Protein AF-A0A1L5KMF9-F1 (afdb_monomer_lite)

Foldseek 3Di:
DDEDPDPPPCLLVVLVVVVVVCVVVVFQEEEEEAEADDPVDFQDFHPSQVCCVVPDPRYHYFGHHGPVVVVVCVVVVNVVVSVVVSVVSCCVGCVPGPYYHYYHD

Radius of gyration: 13.9 Å; chains: 1; bounding box: 28×30×36 Å

Secondary structure (DSSP, 8-state):
-B--SSTTS-HHHHHHHHHHHHHHTT--EEEE-SB---TTSTTPPPHHHHHHHHH-SS-EEPPPBPHHHHHHHHHTT-HHHHHHHHHHHHHHH-TT-SEEEEBP-

pLDDT: mean 91.42, std 5.05, range [74.62, 98.06]

Sequence (105 aa):
MLIPTGTSVGLTSVSLGVIRAMERKGVRLSVFKPIAQPRTGGDAPDQTTTIVRANSSTTTAAEPLKMSYVEGLLSSNQKDVLMEEIVANYHANTKDAEVVLVEGL

Structure (mmCIF, N/CA/C/O backbone):
data_AF-A0A1L5KMF9-F1
#
_entry.id   AF-A0A1L5KMF9-F1
#
loop_
_atom_site.group_PDB
_atom_site.id
_atom_site.type_symbol
_atom_site.label_atom_id
_atom_site.label_alt_id
_atom_site.label_comp_id
_atom_site.label_asym_id
_atom_site.label_entity_id
_atom_site.label_seq_id
_atom_site.pdbx_PDB_ins_code
_atom_site.Cartn_x
_atom_site.Cartn_y
_atom_site.Cartn_z
_atom_site.occupancy
_atom_site.B_iso_or_equiv
_atom_site.auth_seq_id
_atom_site.auth_comp_id
_atom_site.auth_asym_id
_atom_site.auth_atom_id
_atom_site.pdbx_PDB_model_num
ATOM 1 N N . MET A 1 1 ? -10.898 4.361 -2.173 1.00 91.00 1 MET A N 1
ATOM 2 C CA . MET A 1 1 ? -9.727 4.187 -3.057 1.00 91.00 1 MET A CA 1
ATOM 3 C C . MET A 1 1 ? -9.285 5.555 -3.542 1.00 91.00 1 MET A C 1
ATOM 5 O O . MET A 1 1 ? -10.154 6.355 -3.872 1.00 91.00 1 MET A O 1
ATOM 9 N N . LEU A 1 2 ? -7.980 5.828 -3.531 1.00 94.31 2 LEU A N 1
ATOM 10 C CA . LEU A 1 2 ? -7.388 7.053 -4.072 1.00 94.31 2 LEU A CA 1
ATOM 11 C C . LEU A 1 2 ? -6.598 6.698 -5.331 1.00 94.31 2 LEU A C 1
ATOM 13 O O . LEU A 1 2 ? -5.754 5.806 -5.286 1.00 94.31 2 LEU A O 1
ATOM 17 N N . ILE A 1 3 ? -6.878 7.383 -6.438 1.00 93.38 3 ILE A N 1
ATOM 18 C CA . ILE A 1 3 ? -6.197 7.184 -7.720 1.00 93.38 3 ILE A CA 1
ATOM 19 C C . ILE A 1 3 ? -5.607 8.534 -8.136 1.00 93.38 3 ILE A C 1
ATOM 21 O O . ILE A 1 3 ? -6.363 9.509 -8.213 1.00 93.38 3 ILE A O 1
ATOM 25 N N . PRO A 1 4 ? -4.289 8.632 -8.368 1.00 91.81 4 PRO A N 1
ATOM 26 C CA . PRO A 1 4 ? -3.696 9.871 -8.844 1.00 91.81 4 PRO A CA 1
ATOM 27 C C . PRO A 1 4 ? -4.143 10.164 -10.280 1.00 91.81 4 PRO A C 1
ATOM 29 O O . PRO A 1 4 ? -4.230 9.274 -11.118 1.00 91.81 4 PRO A O 1
ATOM 32 N N . THR A 1 5 ? -4.378 11.438 -10.593 1.00 92.25 5 THR A N 1
ATOM 33 C CA . THR A 1 5 ? -4.609 11.894 -11.976 1.00 92.25 5 THR A CA 1
ATOM 34 C C . THR A 1 5 ? -3.306 12.202 -12.722 1.00 92.25 5 THR A C 1
ATOM 36 O O . THR A 1 5 ? -3.337 12.622 -13.874 1.00 92.25 5 THR A O 1
ATOM 39 N N . GLY A 1 6 ? -2.157 12.042 -12.061 1.00 88.31 6 GLY A N 1
ATOM 40 C CA . GLY A 1 6 ? -0.828 12.302 -12.601 1.00 88.31 6 GLY A CA 1
ATOM 41 C C . GLY A 1 6 ? 0.254 12.201 -11.525 1.00 88.31 6 GLY A C 1
ATOM 42 O O . GLY A 1 6 ? -0.024 11.951 -10.351 1.00 88.31 6 GLY A O 1
ATOM 43 N N . THR A 1 7 ? 1.505 12.428 -11.909 1.00 85.00 7 THR A N 1
ATOM 44 C CA . THR A 1 7 ? 2.639 12.427 -10.975 1.00 85.00 7 THR A CA 1
ATOM 45 C C . THR A 1 7 ? 2.656 13.685 -10.109 1.00 85.00 7 THR A C 1
ATOM 47 O O . THR A 1 7 ? 2.276 14.761 -10.564 1.00 85.00 7 THR A O 1
ATOM 50 N N . SER A 1 8 ? 3.162 13.578 -8.879 1.00 85.50 8 SER A N 1
ATOM 51 C CA . SER A 1 8 ? 3.381 14.727 -7.980 1.00 85.50 8 SER A CA 1
ATOM 52 C C . SER A 1 8 ? 2.123 15.530 -7.612 1.00 85.50 8 SER A C 1
ATOM 54 O O . SER A 1 8 ? 2.229 16.654 -7.133 1.00 85.50 8 SER A O 1
ATOM 56 N N . VAL A 1 9 ? 0.932 14.935 -7.731 1.00 91.31 9 VAL A N 1
ATOM 57 C CA . VAL A 1 9 ? -0.358 15.556 -7.354 1.00 91.31 9 VAL A CA 1
ATOM 58 C C . VAL A 1 9 ? -0.625 15.572 -5.840 1.00 91.31 9 VAL A C 1
ATOM 60 O O . VAL A 1 9 ? -1.728 15.879 -5.400 1.00 91.31 9 VAL A O 1
ATOM 63 N N . GLY A 1 10 ? 0.369 15.215 -5.022 1.00 91.06 10 GLY A N 1
ATOM 64 C CA . GLY A 1 10 ? 0.245 15.201 -3.562 1.00 91.06 10 GLY A CA 1
ATOM 65 C C . GLY A 1 10 ? -0.491 13.987 -2.989 1.00 91.06 10 GLY A C 1
ATOM 66 O O . GLY A 1 10 ? -0.988 14.070 -1.868 1.00 91.06 10 GLY A O 1
ATOM 67 N N . LEU A 1 11 ? -0.542 12.860 -3.714 1.00 92.00 11 LEU A N 1
ATOM 68 C CA . LEU A 1 11 ? -1.249 11.643 -3.285 1.00 92.00 11 LEU A CA 1
ATOM 69 C C . LEU A 1 11 ? -0.870 11.213 -1.860 1.00 92.00 11 LEU A C 1
ATOM 71 O O . LEU A 1 11 ? -1.756 11.048 -1.033 1.00 92.00 11 LEU A O 1
ATOM 75 N N . THR A 1 12 ? 0.424 11.152 -1.532 1.00 90.94 12 THR A N 1
ATOM 76 C CA . THR A 1 12 ? 0.896 10.817 -0.176 1.00 90.94 12 THR A CA 1
ATOM 77 C C . THR A 1 12 ? 0.325 11.755 0.891 1.00 90.94 12 THR A C 1
ATOM 79 O O . THR A 1 12 ? -0.110 11.304 1.947 1.00 90.94 12 THR A O 1
ATOM 82 N N . SER A 1 13 ? 0.289 13.065 0.632 1.00 93.00 13 SER A N 1
ATOM 83 C CA . SER A 1 13 ? -0.261 14.041 1.579 1.00 93.00 13 SER A CA 1
ATOM 84 C C . SER A 1 13 ? -1.763 13.845 1.782 1.00 93.00 13 SER A C 1
ATOM 86 O O . SER A 1 13 ? -2.239 13.901 2.915 1.00 93.00 13 SER A O 1
ATOM 88 N N . VAL A 1 14 ? -2.502 13.566 0.703 1.00 94.44 14 VAL A N 1
ATOM 89 C CA . VAL A 1 14 ? -3.936 13.256 0.767 1.00 94.44 14 VAL A CA 1
ATOM 90 C C . VAL A 1 14 ? -4.172 11.954 1.536 1.00 94.44 14 VAL A C 1
ATOM 92 O O . VAL A 1 14 ? -4.987 11.946 2.458 1.00 94.44 14 VAL A O 1
ATOM 95 N N . SER A 1 15 ? -3.426 10.887 1.230 1.00 93.12 15 SER A N 1
ATOM 96 C CA . SER A 1 15 ? -3.497 9.602 1.933 1.00 93.12 15 SER A CA 1
ATOM 97 C C . SER A 1 15 ? -3.275 9.775 3.435 1.00 93.12 15 SER A C 1
ATOM 99 O O . SER A 1 15 ? -4.109 9.349 4.231 1.00 93.12 15 SER A O 1
ATOM 101 N N . LEU A 1 16 ? -2.215 10.483 3.841 1.00 92.81 16 LEU A N 1
ATOM 102 C CA . LEU A 1 16 ? -1.924 10.759 5.253 1.00 92.81 16 LEU A CA 1
ATOM 103 C C . LEU A 1 16 ? -3.014 11.602 5.930 1.00 92.81 16 LEU A C 1
ATOM 105 O O . LEU A 1 16 ? -3.364 11.338 7.080 1.00 92.81 16 LEU A O 1
ATOM 109 N N . GLY A 1 17 ? -3.588 12.581 5.226 1.00 94.00 17 GLY A N 1
ATOM 110 C CA . GLY A 1 17 ? -4.715 13.368 5.730 1.00 94.00 17 GLY A CA 1
ATOM 111 C C . GLY A 1 17 ? -5.958 12.512 5.997 1.00 94.00 17 GLY A C 1
ATOM 112 O O . GLY A 1 17 ? -6.582 12.644 7.053 1.00 94.00 17 GLY A O 1
ATOM 113 N N . VAL A 1 18 ? -6.282 11.595 5.080 1.00 94.19 18 VAL A N 1
ATOM 114 C CA . VAL A 1 18 ? -7.394 10.643 5.234 1.00 94.19 18 VAL A CA 1
ATOM 115 C C . VAL A 1 18 ? -7.141 9.696 6.404 1.00 94.19 18 VAL A C 1
ATOM 117 O O . VAL A 1 18 ? -8.015 9.552 7.258 1.00 94.19 18 VAL A O 1
ATOM 120 N N . ILE A 1 19 ? -5.945 9.107 6.488 1.00 93.19 19 ILE A N 1
ATOM 121 C CA . ILE A 1 19 ? -5.545 8.224 7.595 1.00 93.19 19 ILE A CA 1
ATOM 122 C C . ILE A 1 19 ? -5.725 8.955 8.924 1.00 93.19 19 ILE A C 1
ATOM 124 O O . ILE A 1 19 ? -6.438 8.480 9.807 1.00 93.19 19 ILE A O 1
ATOM 128 N N . ARG A 1 20 ? -5.186 10.174 9.034 1.00 92.25 20 ARG A N 1
ATOM 129 C CA . ARG A 1 20 ? -5.273 10.970 10.260 1.00 92.25 20 ARG A CA 1
ATOM 130 C C . ARG A 1 20 ? -6.710 11.318 10.646 1.00 92.25 20 ARG A C 1
ATOM 132 O O . ARG A 1 20 ? -7.037 11.355 11.833 1.00 92.25 20 ARG A O 1
ATOM 139 N N . ALA A 1 21 ? -7.569 11.597 9.668 1.00 93.69 21 ALA A N 1
ATOM 140 C CA . ALA A 1 21 ? -8.982 11.868 9.912 1.00 93.69 21 ALA A CA 1
ATOM 141 C C . ALA A 1 21 ? -9.729 10.627 10.431 1.00 93.69 21 ALA A C 1
ATOM 143 O O . ALA A 1 21 ? -10.579 10.763 11.312 1.00 93.69 21 ALA A O 1
ATOM 144 N N . MET A 1 22 ? -9.400 9.437 9.922 1.00 93.19 22 MET A N 1
ATOM 145 C CA . MET A 1 22 ? -9.995 8.168 10.359 1.00 93.19 22 MET A CA 1
ATOM 146 C C . MET A 1 22 ? -9.510 7.756 11.751 1.00 93.19 22 MET A C 1
ATOM 148 O O . MET A 1 22 ? -10.333 7.419 12.602 1.00 93.19 22 MET A O 1
ATOM 152 N N . GLU A 1 23 ? -8.211 7.901 12.032 1.00 90.38 23 GLU A N 1
ATOM 153 C CA . GLU A 1 23 ? -7.641 7.678 13.368 1.00 90.38 23 GLU A CA 1
ATOM 154 C C . GLU A 1 23 ? -8.335 8.528 14.436 1.00 90.38 23 GLU A C 1
ATOM 156 O O . GLU A 1 23 ? -8.718 8.021 15.488 1.00 90.38 23 GLU A O 1
ATOM 161 N N . ARG A 1 24 ? -8.557 9.821 14.157 1.00 92.69 24 ARG A N 1
ATOM 162 C CA . ARG A 1 24 ? -9.250 10.734 15.085 1.00 92.69 24 ARG A CA 1
ATOM 163 C C . ARG A 1 24 ? -10.694 10.329 15.371 1.00 92.69 24 ARG A C 1
ATOM 165 O O . ARG A 1 24 ? -11.235 10.736 16.393 1.00 92.69 24 ARG A O 1
ATOM 172 N N . LYS A 1 25 ? -11.317 9.558 14.478 1.00 93.19 25 LYS A N 1
ATOM 173 C CA . LYS A 1 25 ? -12.663 9.003 14.659 1.00 93.19 25 LYS A CA 1
ATOM 174 C C . LYS A 1 25 ? -12.655 7.614 15.306 1.00 93.19 25 LYS A C 1
A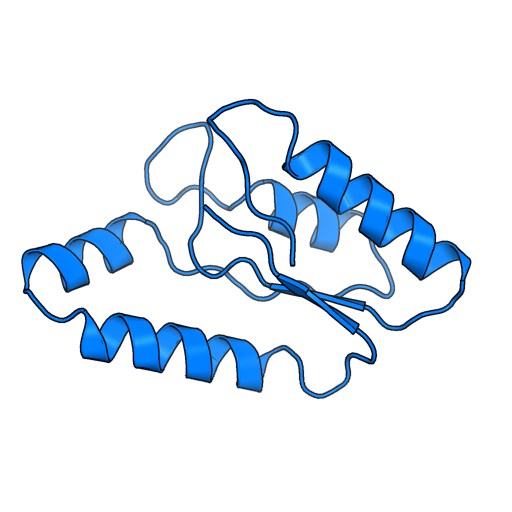TOM 176 O O . LYS A 1 25 ? -13.725 7.046 15.486 1.00 93.19 25 LYS A O 1
ATOM 181 N N . GLY A 1 26 ? -11.484 7.071 15.646 1.00 91.69 26 GLY A N 1
ATOM 182 C CA . GLY A 1 26 ? -11.348 5.734 16.227 1.00 91.69 26 GLY A CA 1
ATOM 183 C C . GLY A 1 26 ? -11.611 4.593 15.240 1.00 91.69 26 GLY A C 1
ATOM 184 O O . GLY A 1 26 ? -11.834 3.467 15.672 1.00 91.69 26 GLY A O 1
ATOM 185 N N . VAL A 1 27 ? -11.593 4.864 13.930 1.00 93.31 27 VAL A N 1
ATOM 186 C CA . VAL A 1 27 ? -11.829 3.848 12.894 1.00 93.31 27 VAL A CA 1
ATOM 187 C C . VAL A 1 27 ? -10.555 3.032 12.682 1.00 93.31 27 VAL A C 1
ATOM 189 O O . VAL A 1 27 ? -9.487 3.601 12.441 1.00 93.31 27 VAL A O 1
ATOM 192 N N . ARG A 1 28 ? -10.663 1.697 12.724 1.00 90.38 28 ARG A N 1
ATOM 193 C CA . ARG A 1 28 ? -9.549 0.794 12.389 1.00 90.38 28 ARG A CA 1
ATOM 194 C C . ARG A 1 28 ? -9.329 0.775 10.880 1.00 90.38 28 ARG A C 1
ATOM 196 O O . ARG A 1 28 ? -10.075 0.129 10.143 1.00 90.38 28 ARG A O 1
ATOM 203 N N . LEU A 1 29 ? -8.308 1.493 10.427 1.00 92.69 29 LEU A N 1
ATOM 204 C CA . LEU A 1 29 ? -7.955 1.611 9.019 1.00 92.69 29 LEU A CA 1
ATOM 205 C C . LEU A 1 29 ? -6.704 0.786 8.698 1.00 92.69 29 LEU A C 1
ATOM 207 O O . LEU A 1 29 ? -5.775 0.719 9.496 1.00 92.69 29 LEU A O 1
ATOM 211 N N . SER A 1 30 ? -6.662 0.189 7.510 1.00 94.00 30 SER A N 1
ATOM 212 C CA . SER A 1 30 ? -5.442 -0.381 6.933 1.00 94.00 30 SER A CA 1
ATOM 213 C C . SER A 1 30 ? -5.131 0.292 5.602 1.00 94.00 30 SER A C 1
ATOM 215 O O . SER A 1 30 ? -6.034 0.606 4.826 1.00 94.00 30 SER A O 1
ATOM 217 N N . VAL A 1 31 ? -3.856 0.553 5.339 1.00 94.06 31 VAL A N 1
ATOM 218 C CA . VAL A 1 31 ? -3.376 1.120 4.079 1.00 94.06 31 VAL A CA 1
ATOM 219 C C . VAL A 1 31 ? -2.860 -0.006 3.203 1.00 94.06 31 VAL A C 1
ATOM 221 O O . VAL A 1 31 ? -2.015 -0.804 3.612 1.00 94.06 31 VAL A O 1
ATOM 224 N N . PHE A 1 32 ? -3.336 -0.032 1.967 1.00 95.56 32 PHE A N 1
ATOM 225 C CA . PHE A 1 32 ? -2.884 -0.980 0.969 1.00 95.56 32 PHE A CA 1
ATOM 226 C C . PHE A 1 32 ? -2.370 -0.235 -0.258 1.00 95.56 32 PHE A C 1
ATOM 228 O O . PHE A 1 32 ? -3.142 0.350 -1.019 1.00 95.56 32 PHE A O 1
ATOM 235 N N . LYS A 1 33 ? -1.053 -0.278 -0.449 1.00 94.31 33 LYS A N 1
ATOM 236 C CA . LYS A 1 33 ? -0.403 0.123 -1.693 1.00 94.31 33 LYS A CA 1
ATOM 237 C C . LYS A 1 33 ? 0.151 -1.153 -2.335 1.00 94.31 33 LYS A C 1
ATOM 239 O O . LYS A 1 33 ? 0.972 -1.812 -1.703 1.00 94.31 33 LYS A O 1
ATOM 244 N N . PRO A 1 34 ? -0.313 -1.554 -3.528 1.00 94.25 34 PRO A N 1
ATOM 245 C CA . PRO A 1 34 ? 0.049 -2.851 -4.097 1.00 94.25 34 PRO A CA 1
ATOM 246 C C . PRO A 1 34 ? 1.496 -2.895 -4.600 1.00 94.25 34 PRO A C 1
ATOM 248 O O . PRO A 1 34 ? 2.149 -3.928 -4.493 1.00 94.25 34 PRO A O 1
ATOM 251 N N . ILE A 1 35 ? 1.997 -1.777 -5.134 1.00 93.56 35 ILE A N 1
ATOM 252 C CA . ILE A 1 35 ? 3.304 -1.668 -5.791 1.00 93.56 35 ILE A CA 1
ATOM 253 C C . ILE A 1 35 ? 4.059 -0.483 -5.185 1.00 93.56 35 ILE A C 1
ATOM 255 O O . ILE A 1 35 ? 3.487 0.594 -4.996 1.00 93.56 35 ILE A O 1
ATOM 259 N N . ALA A 1 36 ? 5.334 -0.688 -4.864 1.00 92.00 36 ALA A N 1
ATOM 260 C CA . ALA A 1 36 ? 6.188 0.319 -4.255 1.00 92.00 36 ALA A CA 1
ATOM 261 C C . ALA A 1 36 ? 6.538 1.402 -5.278 1.00 92.00 36 ALA A C 1
ATOM 263 O O . ALA A 1 36 ? 6.897 1.090 -6.413 1.00 92.00 36 ALA A O 1
ATOM 264 N N . GLN A 1 37 ? 6.490 2.672 -4.866 1.00 85.06 37 GLN A N 1
ATOM 265 C CA . GLN A 1 37 ? 6.849 3.798 -5.731 1.00 85.06 37 GLN A CA 1
ATOM 266 C C . GLN A 1 37 ? 7.953 4.657 -5.095 1.00 85.06 37 GLN A C 1
ATOM 268 O O . GLN A 1 37 ? 7.707 5.786 -4.652 1.00 85.06 37 GLN A O 1
ATOM 273 N N . PRO A 1 38 ? 9.190 4.140 -5.013 1.00 83.44 38 PRO A N 1
ATOM 274 C CA . PRO A 1 38 ? 10.282 4.872 -4.394 1.00 83.44 38 PRO A CA 1
ATOM 275 C C . PRO A 1 38 ? 10.638 6.132 -5.183 1.00 83.44 38 PRO A C 1
ATOM 277 O O . PRO A 1 38 ? 10.853 6.096 -6.393 1.00 83.44 38 PRO A O 1
ATOM 280 N N . ARG A 1 39 ? 10.796 7.261 -4.481 1.00 77.62 39 ARG A N 1
ATOM 281 C CA . ARG A 1 39 ? 11.215 8.533 -5.101 1.00 77.62 39 ARG A CA 1
ATOM 282 C C . ARG A 1 39 ? 12.627 8.501 -5.680 1.00 77.62 39 ARG A C 1
ATOM 284 O O . ARG A 1 39 ? 12.919 9.249 -6.604 1.00 77.62 39 ARG A O 1
ATOM 291 N N . THR A 1 40 ? 13.500 7.677 -5.112 1.00 77.44 40 THR A N 1
ATOM 292 C CA . THR A 1 40 ? 14.906 7.546 -5.517 1.00 77.44 40 THR A CA 1
ATOM 293 C C . THR A 1 40 ? 15.134 6.432 -6.541 1.00 77.44 40 THR A C 1
ATOM 295 O O . THR A 1 40 ? 16.280 6.174 -6.894 1.00 77.44 40 THR A O 1
ATOM 298 N N . GLY A 1 41 ? 14.067 5.782 -7.025 1.00 75.00 41 GLY A N 1
ATOM 299 C CA . GLY A 1 41 ? 14.155 4.621 -7.911 1.00 75.00 41 GLY A CA 1
ATOM 300 C C . GLY A 1 41 ? 14.673 3.354 -7.217 1.00 75.00 41 GLY A C 1
ATOM 301 O O . GLY A 1 41 ? 14.996 3.358 -6.025 1.00 75.00 41 GLY A O 1
ATOM 302 N N . GLY A 1 42 ? 14.734 2.257 -7.977 1.00 80.38 42 GLY A N 1
ATOM 303 C CA . GLY A 1 42 ? 15.161 0.940 -7.494 1.00 80.38 42 GLY A CA 1
ATOM 304 C C . GLY A 1 42 ? 14.168 0.291 -6.524 1.00 80.38 42 GLY A C 1
ATOM 305 O O . GLY A 1 42 ? 12.970 0.541 -6.591 1.00 80.38 42 GLY A O 1
ATOM 306 N N . ASP A 1 43 ? 14.685 -0.523 -5.602 1.00 85.31 43 ASP A N 1
ATOM 307 C CA . ASP A 1 43 ? 13.900 -1.252 -4.589 1.00 85.31 43 ASP A CA 1
ATOM 308 C C . ASP A 1 43 ? 13.866 -0.539 -3.229 1.00 85.31 43 ASP A C 1
ATOM 310 O O . ASP A 1 43 ? 13.768 -1.172 -2.174 1.00 85.31 43 ASP A O 1
ATOM 314 N N . ALA A 1 44 ? 13.998 0.789 -3.231 1.00 85.44 44 ALA A N 1
ATOM 315 C CA . ALA A 1 44 ? 13.858 1.559 -2.006 1.00 85.44 44 ALA A CA 1
ATOM 316 C C . ALA A 1 44 ? 12.436 1.400 -1.416 1.00 85.44 44 ALA A C 1
ATOM 318 O O . ALA A 1 44 ? 11.473 1.221 -2.169 1.00 85.44 44 ALA A O 1
ATOM 319 N N . PRO A 1 45 ? 12.284 1.480 -0.080 1.00 85.94 45 PRO A N 1
ATOM 320 C CA . PRO A 1 45 ? 10.979 1.388 0.563 1.00 85.94 45 PRO A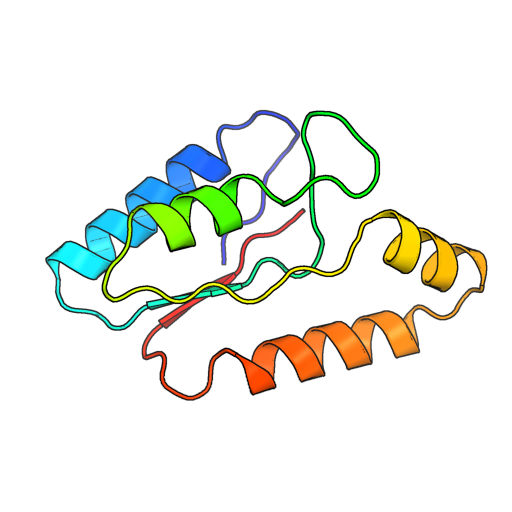 CA 1
ATOM 321 C C . PRO A 1 45 ? 10.005 2.456 0.065 1.00 85.94 45 PRO A C 1
ATOM 323 O O . PRO A 1 45 ? 10.388 3.595 -0.223 1.00 85.94 45 PRO A O 1
ATOM 326 N N . ASP A 1 46 ? 8.723 2.102 0.025 1.00 90.00 46 ASP A N 1
ATOM 327 C CA . ASP A 1 46 ? 7.675 3.057 -0.306 1.00 90.00 46 ASP A CA 1
ATOM 328 C C . ASP A 1 46 ? 7.525 4.119 0.795 1.00 90.00 46 ASP A C 1
ATOM 330 O O . ASP A 1 46 ? 7.500 3.815 1.992 1.00 90.00 46 ASP A O 1
ATOM 334 N N . GLN A 1 47 ? 7.427 5.390 0.398 1.00 88.06 47 GLN A N 1
ATOM 335 C CA . GLN A 1 47 ? 7.365 6.492 1.359 1.00 88.06 47 GLN A CA 1
ATOM 336 C C . GLN A 1 47 ? 6.071 6.494 2.166 1.00 88.06 47 GLN A C 1
ATOM 338 O O . GLN A 1 47 ? 6.119 6.733 3.374 1.00 88.06 47 GLN A O 1
ATOM 343 N N . THR A 1 48 ? 4.925 6.245 1.527 1.00 89.38 48 THR A N 1
ATOM 344 C CA . THR A 1 48 ? 3.632 6.284 2.212 1.00 89.38 48 THR A CA 1
ATOM 345 C C . THR A 1 48 ? 3.598 5.202 3.287 1.00 89.38 48 THR A C 1
ATOM 347 O O . THR A 1 48 ? 3.339 5.512 4.451 1.00 89.38 48 THR A O 1
ATOM 350 N N . THR A 1 49 ? 3.925 3.951 2.944 1.00 90.94 49 THR A N 1
ATOM 351 C CA . THR A 1 49 ? 3.894 2.842 3.917 1.00 90.94 49 THR A CA 1
ATOM 352 C C . THR A 1 49 ? 4.927 3.022 5.030 1.00 90.94 49 THR A C 1
ATOM 354 O O . THR A 1 49 ? 4.616 2.764 6.195 1.00 90.94 49 THR A O 1
ATOM 357 N N . THR A 1 50 ? 6.114 3.553 4.712 1.00 91.31 50 THR A N 1
ATOM 358 C CA . THR A 1 50 ? 7.148 3.880 5.707 1.00 91.31 50 THR A CA 1
ATOM 359 C C . THR A 1 50 ? 6.656 4.926 6.709 1.00 91.31 50 THR A C 1
ATOM 361 O O . THR A 1 50 ? 6.793 4.734 7.917 1.00 91.31 50 THR A O 1
ATOM 364 N N . ILE A 1 51 ? 6.041 6.017 6.236 1.00 90.88 51 ILE A N 1
ATOM 365 C CA . ILE A 1 51 ? 5.518 7.077 7.113 1.00 90.88 51 ILE A CA 1
ATOM 366 C C . ILE A 1 51 ? 4.395 6.537 7.999 1.00 90.88 51 ILE A C 1
ATOM 368 O O . ILE A 1 51 ? 4.393 6.813 9.200 1.00 90.88 51 ILE A O 1
ATOM 372 N N . VAL A 1 52 ? 3.464 5.765 7.430 1.00 91.62 52 VAL A N 1
ATOM 373 C CA . VAL A 1 52 ? 2.328 5.197 8.169 1.00 91.62 52 VAL A CA 1
ATOM 374 C C . VAL A 1 52 ? 2.812 4.295 9.297 1.00 91.62 52 VAL A C 1
ATOM 376 O O . VAL A 1 52 ? 2.399 4.484 10.438 1.00 91.62 52 VAL A O 1
ATOM 379 N N . ARG A 1 53 ? 3.749 3.384 9.017 1.00 90.12 53 ARG A N 1
ATOM 380 C CA . ARG A 1 53 ? 4.309 2.481 10.034 1.00 90.12 53 ARG A CA 1
ATOM 381 C C . ARG A 1 53 ? 5.103 3.208 11.116 1.00 90.12 53 ARG A C 1
ATOM 383 O O . ARG A 1 53 ? 5.116 2.759 12.254 1.00 90.12 53 ARG A O 1
ATOM 390 N N . ALA A 1 54 ? 5.762 4.314 10.774 1.00 89.12 54 ALA A N 1
ATOM 391 C CA . ALA A 1 54 ? 6.541 5.087 11.736 1.00 89.12 54 ALA A CA 1
ATOM 392 C C . ALA A 1 54 ? 5.681 5.987 12.641 1.00 89.12 54 ALA A C 1
ATOM 394 O O . ALA A 1 54 ? 6.117 6.331 13.736 1.00 89.12 54 ALA A O 1
ATOM 395 N N . ASN A 1 55 ? 4.492 6.403 12.189 1.00 84.50 55 ASN A N 1
ATOM 396 C CA . ASN A 1 55 ? 3.724 7.470 12.845 1.00 84.50 55 ASN A CA 1
ATOM 397 C C . ASN A 1 55 ? 2.316 7.063 13.299 1.00 84.50 55 ASN A C 1
ATOM 399 O O . ASN A 1 55 ? 1.647 7.869 13.949 1.00 84.50 55 ASN A O 1
ATOM 403 N N . SER A 1 56 ? 1.856 5.853 12.978 1.00 81.50 56 SER A N 1
ATOM 404 C CA . SER A 1 56 ? 0.545 5.362 13.398 1.00 81.50 56 SER A CA 1
ATOM 405 C C . SER A 1 56 ? 0.656 4.238 14.421 1.00 81.50 56 SER A C 1
ATOM 407 O O . SER A 1 56 ? 1.421 3.294 14.249 1.00 81.50 56 SER A O 1
ATOM 409 N N . SER A 1 57 ? -0.148 4.327 15.480 1.00 74.62 57 SER A N 1
ATOM 410 C CA . SER A 1 57 ? -0.291 3.273 16.488 1.00 74.62 57 SER A CA 1
ATOM 411 C C . SER A 1 57 ? -1.441 2.307 16.196 1.00 74.62 57 SER A C 1
ATOM 413 O O . SER A 1 57 ? -1.493 1.233 16.789 1.00 74.62 57 SER A O 1
ATOM 415 N N . THR A 1 58 ? -2.371 2.679 15.313 1.00 80.88 58 THR A N 1
ATOM 416 C CA . THR A 1 58 ? -3.608 1.922 15.052 1.00 80.88 58 THR A CA 1
ATOM 417 C C . THR A 1 58 ? -3.792 1.541 13.588 1.00 80.88 58 THR A C 1
ATOM 419 O O . THR A 1 58 ? -4.582 0.645 13.296 1.00 80.88 58 THR A O 1
ATOM 422 N N . THR A 1 59 ? -3.082 2.199 12.671 1.00 86.62 59 THR A N 1
ATOM 423 C CA . THR A 1 59 ? -3.149 1.931 11.235 1.00 86.62 59 THR A CA 1
ATOM 424 C C . THR A 1 59 ? -2.052 0.960 10.832 1.00 86.62 59 THR A C 1
ATOM 426 O O . THR A 1 59 ? -0.874 1.186 11.106 1.00 86.62 59 THR A O 1
ATOM 429 N N . THR A 1 60 ? -2.423 -0.100 10.120 1.00 89.06 60 THR A N 1
ATOM 430 C CA . THR A 1 60 ? -1.465 -1.037 9.521 1.00 89.06 60 THR A CA 1
ATOM 431 C C . THR A 1 60 ? -1.211 -0.686 8.059 1.00 89.06 60 THR A C 1
ATOM 433 O O . THR A 1 60 ? -2.059 -0.089 7.397 1.00 89.06 60 THR A O 1
ATOM 436 N N . ALA A 1 61 ? -0.042 -1.054 7.536 1.00 91.19 61 ALA A N 1
ATOM 437 C CA . ALA A 1 61 ? 0.268 -0.919 6.116 1.00 91.19 61 ALA A CA 1
ATOM 438 C C . ALA A 1 61 ? 0.970 -2.179 5.605 1.00 91.19 61 ALA A C 1
ATOM 440 O O . ALA A 1 61 ? 2.045 -2.533 6.108 1.00 91.19 61 ALA A O 1
ATOM 441 N N . ALA A 1 62 ? 0.370 -2.829 4.607 1.00 90.31 62 ALA A N 1
ATOM 442 C CA . ALA A 1 62 ? 0.947 -3.997 3.942 1.00 90.31 62 ALA A CA 1
ATOM 443 C C . ALA A 1 62 ? 2.286 -3.645 3.276 1.00 90.31 62 ALA A C 1
ATOM 445 O O . ALA A 1 62 ? 2.503 -2.496 2.885 1.00 90.31 62 ALA A O 1
ATOM 446 N N . GLU A 1 63 ? 3.191 -4.620 3.160 1.00 91.44 63 GLU A N 1
ATOM 447 C CA . GLU A 1 63 ? 4.397 -4.426 2.351 1.00 91.44 63 GLU A CA 1
ATOM 448 C C . GLU A 1 63 ? 4.006 -4.417 0.866 1.00 91.44 63 GLU A C 1
ATOM 450 O O . GLU A 1 63 ? 3.367 -5.372 0.407 1.00 91.44 63 GLU A O 1
ATOM 455 N N . PRO A 1 64 ? 4.341 -3.353 0.119 1.00 94.50 64 PRO A N 1
ATOM 456 C CA . PRO A 1 64 ? 4.101 -3.305 -1.312 1.00 94.50 64 PRO A CA 1
ATOM 457 C C . PRO A 1 64 ? 5.076 -4.218 -2.065 1.00 94.50 64 PRO A C 1
ATOM 459 O O . PRO A 1 64 ? 6.214 -4.428 -1.642 1.00 94.50 64 PRO A O 1
ATOM 462 N N . LEU A 1 65 ? 4.659 -4.710 -3.232 1.00 95.12 65 LEU A N 1
ATOM 463 C CA . LEU A 1 65 ? 5.560 -5.416 -4.141 1.00 95.12 65 LEU A CA 1
ATOM 464 C C . LEU A 1 65 ? 6.641 -4.458 -4.651 1.00 95.12 65 LEU A C 1
ATOM 466 O O . LEU A 1 65 ? 6.358 -3.314 -5.016 1.00 95.12 65 LEU A O 1
ATOM 470 N N . LYS A 1 66 ? 7.886 -4.930 -4.697 1.00 94.50 66 LYS A N 1
ATOM 471 C CA . LYS A 1 66 ? 9.014 -4.158 -5.229 1.00 94.50 66 LYS A CA 1
ATOM 472 C C . LYS A 1 66 ? 8.835 -3.899 -6.723 1.00 94.50 66 LYS A C 1
ATOM 474 O O . LYS A 1 66 ? 8.410 -4.791 -7.454 1.00 94.50 66 LYS A O 1
ATOM 479 N N . MET A 1 67 ? 9.224 -2.710 -7.181 1.00 92.38 67 MET A N 1
ATOM 480 C CA . MET A 1 67 ? 9.075 -2.322 -8.587 1.00 92.38 67 MET A CA 1
ATOM 481 C C . MET A 1 67 ? 9.831 -3.272 -9.528 1.00 92.38 67 MET A C 1
ATOM 483 O O . MET A 1 67 ? 9.257 -3.729 -10.511 1.00 92.38 67 MET A O 1
ATOM 487 N N . SER A 1 68 ? 11.066 -3.654 -9.182 1.00 93.94 68 SER A N 1
ATOM 488 C CA . SER A 1 68 ? 11.870 -4.587 -9.989 1.00 93.94 68 SER A CA 1
ATOM 489 C C . SER A 1 68 ? 11.199 -5.951 -10.183 1.00 93.94 68 SER A C 1
ATOM 491 O O . SER A 1 68 ? 11.245 -6.533 -11.266 1.00 93.94 68 SER A O 1
ATOM 493 N N . TYR A 1 69 ? 10.535 -6.454 -9.141 1.00 95.38 69 TYR A N 1
ATOM 494 C CA . TYR A 1 69 ? 9.814 -7.719 -9.182 1.00 95.38 69 TYR A CA 1
ATOM 495 C C . TYR A 1 69 ? 8.590 -7.636 -10.103 1.00 95.38 69 TYR A C 1
ATOM 497 O O . TYR A 1 69 ? 8.391 -8.495 -10.963 1.00 95.38 69 TYR A O 1
ATOM 505 N N . VAL A 1 70 ? 7.816 -6.554 -9.979 1.00 94.88 70 VAL A N 1
ATOM 506 C CA . VAL A 1 70 ? 6.658 -6.279 -10.839 1.00 94.88 70 VAL A CA 1
ATOM 507 C C . VAL A 1 70 ? 7.076 -6.155 -12.306 1.00 94.88 70 VAL A C 1
ATOM 509 O O . VAL A 1 70 ? 6.453 -6.761 -13.178 1.00 94.88 70 VAL A O 1
ATOM 512 N N . GLU A 1 71 ? 8.154 -5.423 -12.590 1.00 94.25 71 GLU A N 1
ATOM 513 C CA . GLU A 1 71 ? 8.723 -5.300 -13.938 1.00 94.25 71 GLU A CA 1
ATOM 514 C C . GLU A 1 71 ? 9.168 -6.661 -14.502 1.00 94.25 71 GLU A C 1
ATOM 516 O O . GLU A 1 71 ? 8.930 -6.955 -15.678 1.00 94.25 71 GLU A O 1
ATOM 521 N N . GLY A 1 72 ? 9.747 -7.530 -13.668 1.00 97.12 72 GLY A N 1
ATOM 522 C CA . GLY A 1 72 ? 10.115 -8.899 -14.038 1.00 97.12 72 GLY A CA 1
ATOM 523 C C . GLY A 1 72 ? 8.916 -9.758 -14.45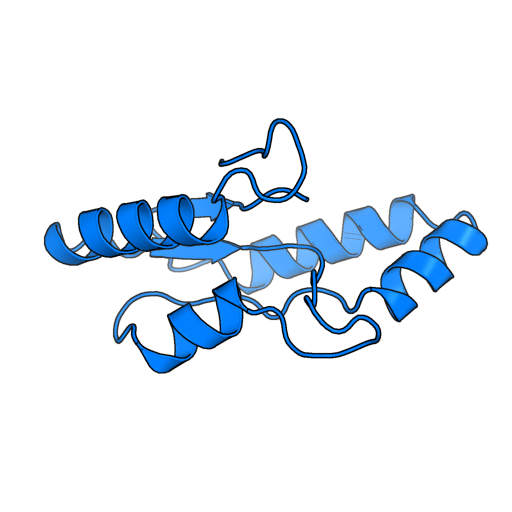8 1.00 97.12 72 GLY A C 1
ATOM 524 O O . GLY A 1 72 ? 8.957 -10.411 -15.505 1.00 97.12 72 GLY A O 1
ATOM 525 N N . LEU A 1 73 ? 7.820 -9.718 -13.694 1.00 97.69 73 LEU A N 1
ATOM 526 C CA . LEU A 1 73 ? 6.590 -10.444 -14.038 1.00 97.69 73 LEU A CA 1
ATOM 527 C C . LEU A 1 73 ? 5.958 -9.911 -15.329 1.00 97.69 73 LEU A C 1
ATOM 529 O O . LEU A 1 73 ? 5.588 -10.689 -16.210 1.00 97.69 73 LEU A O 1
ATOM 533 N N . LEU A 1 74 ? 5.876 -8.586 -15.477 1.00 96.44 74 LEU A N 1
ATOM 534 C CA . LEU A 1 74 ? 5.286 -7.957 -16.661 1.00 96.44 74 LEU A CA 1
ATOM 535 C C . LEU A 1 74 ? 6.104 -8.223 -17.929 1.00 96.44 74 LEU A C 1
ATOM 537 O O . LEU A 1 74 ? 5.526 -8.572 -18.958 1.00 96.44 74 LEU A O 1
ATOM 541 N N . SER A 1 75 ? 7.434 -8.113 -17.860 1.00 97.44 75 SER A N 1
ATOM 542 C CA . SER A 1 75 ? 8.323 -8.421 -18.993 1.00 97.44 75 SER A CA 1
ATOM 543 C C . SER A 1 75 ? 8.275 -9.895 -19.402 1.00 97.44 75 SER A C 1
ATOM 545 O O . SER A 1 75 ? 8.479 -10.215 -20.572 1.00 97.44 75 SER A O 1
ATOM 547 N N . SER A 1 76 ? 7.920 -10.77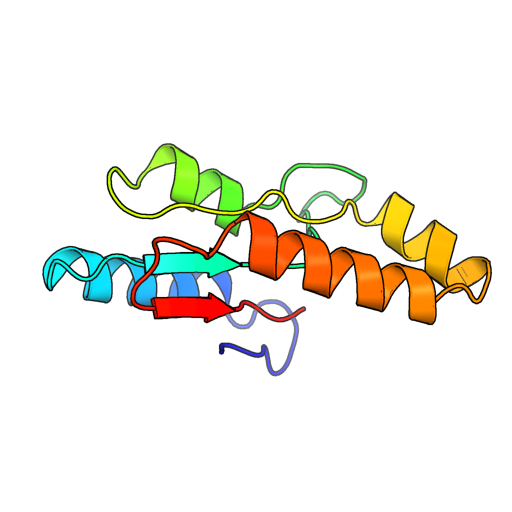9 -18.468 1.00 97.94 76 SER A N 1
ATOM 548 C CA . SER A 1 76 ? 7.704 -12.208 -18.713 1.00 97.94 76 SER A CA 1
ATOM 549 C C . SER A 1 76 ? 6.258 -12.557 -19.101 1.00 97.94 76 SER A C 1
ATOM 551 O O . SER A 1 76 ? 5.921 -13.737 -19.174 1.00 97.94 76 SER A O 1
ATOM 553 N N . ASN A 1 77 ? 5.396 -11.559 -19.341 1.00 97.38 77 ASN A N 1
ATOM 554 C CA . ASN A 1 77 ? 3.972 -11.713 -19.667 1.00 97.38 77 ASN A CA 1
ATOM 555 C C . ASN A 1 77 ? 3.142 -12.458 -18.592 1.00 97.38 77 ASN A C 1
ATOM 557 O O . ASN A 1 77 ? 2.113 -13.049 -18.906 1.00 97.38 77 ASN A O 1
ATOM 561 N N . GLN A 1 78 ? 3.563 -12.399 -17.323 1.00 98.06 78 GLN A N 1
ATOM 562 C CA . GLN A 1 78 ? 2.922 -13.041 -16.161 1.00 98.06 78 GLN A CA 1
ATOM 563 C C . GLN A 1 78 ? 2.023 -12.057 -15.394 1.00 98.06 78 GLN A C 1
ATOM 565 O O . GLN A 1 78 ? 2.116 -11.885 -14.176 1.00 98.06 78 GLN A O 1
ATOM 570 N N . LYS A 1 79 ? 1.173 -11.326 -16.123 1.00 97.19 79 LYS A N 1
ATOM 571 C CA . LYS A 1 79 ? 0.274 -10.326 -15.522 1.00 97.19 79 LYS A CA 1
ATOM 572 C C . LYS A 1 79 ? -0.774 -10.970 -14.610 1.00 97.19 79 LYS A C 1
ATOM 574 O O . LYS A 1 7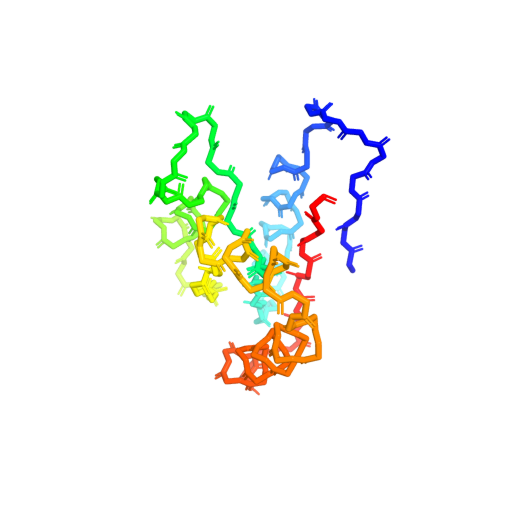9 ? -1.158 -10.376 -13.611 1.00 97.19 79 LYS A O 1
ATOM 579 N N . ASP A 1 80 ? -1.262 -12.144 -14.973 1.00 97.94 80 ASP A N 1
ATOM 580 C CA . ASP A 1 80 ? -2.182 -12.957 -14.179 1.00 97.94 80 ASP A CA 1
ATOM 581 C C . ASP A 1 80 ? -1.599 -13.305 -12.804 1.00 97.94 80 ASP A C 1
ATOM 583 O O . ASP A 1 80 ? -2.251 -13.034 -11.797 1.00 97.94 80 ASP A O 1
ATOM 587 N N . VAL A 1 81 ? -0.347 -13.772 -12.762 1.00 97.94 81 VAL A N 1
ATOM 588 C CA . VAL A 1 81 ? 0.383 -14.052 -11.513 1.00 97.94 81 VAL A CA 1
ATOM 589 C C . VAL A 1 81 ? 0.511 -12.788 -10.664 1.00 97.94 81 VAL A C 1
ATOM 591 O O . VAL A 1 81 ? 0.164 -12.794 -9.485 1.00 97.94 81 VAL A O 1
ATOM 594 N N . LEU A 1 82 ? 0.921 -11.666 -11.271 1.00 97.56 82 LEU A N 1
ATOM 595 C CA . LEU A 1 82 ? 0.999 -10.378 -10.573 1.00 97.56 82 LEU A CA 1
ATOM 596 C C . LEU A 1 82 ? -0.346 -9.990 -9.937 1.00 97.56 82 LEU A C 1
ATOM 598 O O . LEU A 1 82 ? -0.391 -9.525 -8.798 1.00 97.56 82 LEU A O 1
ATOM 602 N N . MET A 1 83 ? -1.448 -10.159 -10.670 1.00 97.06 83 MET A N 1
ATOM 603 C CA . MET A 1 83 ? -2.779 -9.833 -10.161 1.00 97.06 83 MET A CA 1
ATOM 604 C C . MET A 1 83 ? -3.198 -10.761 -9.017 1.00 97.06 83 MET A C 1
ATOM 606 O O . MET A 1 83 ? -3.787 -10.283 -8.046 1.00 97.06 83 MET A O 1
ATOM 610 N N . GLU A 1 84 ? -2.884 -12.055 -9.106 1.00 97.75 84 GLU A N 1
ATOM 611 C CA . GLU A 1 84 ? -3.148 -13.022 -8.039 1.00 97.75 84 GLU A CA 1
ATOM 612 C C . GLU A 1 84 ? -2.383 -12.662 -6.762 1.00 97.75 84 GLU A C 1
ATOM 614 O O . GLU A 1 84 ? -2.981 -12.596 -5.686 1.00 97.75 84 GLU A O 1
ATOM 619 N N . GLU A 1 85 ? -1.099 -12.324 -6.877 1.00 97.31 85 GLU A N 1
ATOM 620 C CA . GLU A 1 85 ? -0.289 -11.912 -5.731 1.00 97.31 85 GLU A CA 1
ATOM 621 C C . GLU A 1 85 ? -0.794 -10.622 -5.083 1.00 97.31 85 GLU A C 1
ATOM 623 O O . GLU A 1 85 ? -0.866 -10.538 -3.855 1.00 97.31 85 GLU A O 1
ATOM 628 N N . ILE A 1 86 ? -1.202 -9.626 -5.879 1.00 96.31 86 ILE A N 1
ATOM 629 C CA . ILE A 1 86 ? -1.788 -8.386 -5.351 1.00 96.31 86 ILE A CA 1
ATOM 630 C C . ILE A 1 86 ? -3.056 -8.693 -4.542 1.00 96.31 86 ILE A C 1
ATOM 632 O O . ILE A 1 86 ? -3.222 -8.169 -3.436 1.00 96.31 86 ILE A O 1
ATOM 636 N N . VAL A 1 87 ? -3.941 -9.548 -5.062 1.00 95.69 87 VAL A N 1
ATOM 637 C CA . VAL A 1 87 ? -5.186 -9.932 -4.380 1.00 95.69 87 VAL A CA 1
ATOM 638 C C . VAL A 1 87 ? -4.896 -10.753 -3.120 1.00 95.69 87 VAL A C 1
ATOM 640 O O . VAL A 1 87 ? -5.475 -10.483 -2.063 1.00 95.69 87 VAL A O 1
ATOM 643 N N . ALA A 1 88 ? -3.966 -11.706 -3.187 1.00 95.94 88 ALA A N 1
ATOM 644 C CA . ALA A 1 88 ? -3.545 -12.496 -2.035 1.00 95.94 88 ALA A CA 1
ATOM 645 C C . ALA A 1 88 ? -2.957 -11.604 -0.928 1.00 95.94 88 ALA A C 1
ATOM 647 O O . ALA A 1 88 ? -3.349 -11.719 0.238 1.00 95.94 88 ALA A O 1
ATOM 648 N N . ASN A 1 89 ? -2.084 -10.658 -1.292 1.00 94.88 89 ASN A N 1
ATOM 649 C CA . ASN A 1 89 ? -1.475 -9.712 -0.360 1.00 94.88 89 ASN A CA 1
ATOM 650 C C . ASN A 1 89 ? -2.524 -8.783 0.276 1.00 94.88 89 ASN A C 1
ATOM 652 O O . ASN A 1 89 ? -2.480 -8.539 1.485 1.00 94.88 89 ASN A O 1
ATOM 656 N N . TYR A 1 90 ? -3.511 -8.321 -0.503 1.00 94.81 90 TYR A N 1
ATOM 657 C CA . TYR A 1 90 ? -4.643 -7.547 0.015 1.00 94.81 90 TYR A CA 1
ATOM 658 C C . TYR A 1 90 ? -5.392 -8.329 1.097 1.00 94.81 90 TYR A C 1
ATOM 660 O O . TYR A 1 90 ? -5.539 -7.849 2.223 1.00 94.81 90 TYR A O 1
ATOM 668 N N . HIS A 1 91 ? -5.821 -9.558 0.798 1.00 93.25 91 HIS A N 1
ATOM 669 C CA . HIS A 1 91 ? -6.576 -10.376 1.749 1.00 93.25 91 HIS A CA 1
ATOM 670 C C . HIS A 1 91 ? -5.764 -10.771 2.984 1.00 93.25 91 HIS A C 1
ATOM 672 O O . HIS A 1 91 ? -6.332 -10.896 4.067 1.00 93.25 91 HIS A O 1
ATOM 678 N N . ALA A 1 92 ? -4.451 -10.964 2.853 1.00 91.00 92 ALA A N 1
ATOM 679 C CA . ALA A 1 92 ? -3.588 -11.301 3.979 1.00 91.00 92 ALA A CA 1
ATOM 680 C C . ALA A 1 92 ? -3.464 -10.154 4.997 1.00 91.00 92 ALA A C 1
ATOM 682 O O . ALA A 1 92 ? -3.408 -10.423 6.195 1.00 91.00 92 ALA A O 1
ATOM 683 N N . ASN A 1 93 ? -3.472 -8.897 4.539 1.00 87.31 93 ASN A N 1
ATOM 684 C CA . ASN A 1 93 ? -3.127 -7.733 5.365 1.00 87.31 93 ASN A CA 1
ATOM 685 C C . ASN A 1 93 ? -4.322 -6.870 5.804 1.00 87.31 93 ASN A C 1
ATOM 687 O O . ASN A 1 93 ? -4.138 -5.925 6.568 1.00 87.31 93 ASN A O 1
ATOM 691 N N . THR A 1 94 ? -5.539 -7.170 5.341 1.00 87.88 94 THR A N 1
ATOM 692 C CA . THR A 1 94 ? -6.722 -6.316 5.570 1.00 87.88 94 THR A CA 1
ATOM 693 C C . THR A 1 94 ? -7.819 -6.959 6.422 1.00 87.88 94 THR A C 1
ATOM 695 O O . THR A 1 94 ? -8.875 -6.360 6.601 1.00 87.88 94 THR A O 1
ATOM 698 N N . LYS A 1 95 ? -7.582 -8.152 6.986 1.00 86.75 95 LYS A N 1
ATOM 699 C CA . LYS A 1 95 ? -8.612 -8.971 7.659 1.00 86.75 95 LYS A CA 1
ATOM 700 C C . LYS A 1 95 ? -9.301 -8.284 8.841 1.00 86.75 95 LYS A C 1
ATOM 702 O O . LYS A 1 95 ? -10.503 -8.444 9.010 1.00 86.75 95 LYS A O 1
ATOM 707 N N . ASP A 1 96 ? -8.548 -7.516 9.624 1.00 86.81 96 ASP A N 1
ATOM 708 C CA . ASP A 1 96 ? -9.032 -6.904 10.872 1.00 86.81 96 ASP A CA 1
ATOM 709 C C . ASP A 1 96 ? -9.403 -5.415 10.720 1.00 86.81 96 ASP A C 1
ATOM 711 O O . ASP A 1 96 ? -9.777 -4.743 11.691 1.00 86.81 96 ASP A O 1
ATOM 715 N N . ALA A 1 97 ? -9.282 -4.884 9.499 1.00 90.31 97 ALA A N 1
ATOM 716 C CA . ALA A 1 97 ? -9.562 -3.490 9.190 1.00 90.31 97 ALA A CA 1
ATOM 717 C C . ALA A 1 97 ? -11.062 -3.269 8.946 1.00 90.31 97 ALA A C 1
ATOM 719 O O . ALA A 1 97 ? -11.702 -4.017 8.213 1.00 90.31 97 ALA A O 1
ATOM 720 N N . GLU A 1 98 ? -11.619 -2.197 9.512 1.00 93.19 98 GLU A N 1
ATOM 721 C CA . GLU A 1 98 ? -12.978 -1.743 9.177 1.00 93.19 98 GLU A CA 1
ATOM 722 C C . GLU A 1 98 ? -13.003 -1.040 7.818 1.00 93.19 98 GLU A C 1
ATOM 724 O O . GLU A 1 98 ? -13.978 -1.122 7.073 1.00 93.19 98 GLU A O 1
ATOM 729 N N . VAL A 1 99 ? -11.919 -0.329 7.500 1.00 93.56 99 VAL A N 1
ATOM 730 C CA . VAL A 1 99 ? -11.755 0.412 6.251 1.00 93.56 99 VAL A CA 1
ATOM 731 C C . VAL A 1 99 ? -10.371 0.141 5.686 1.00 93.56 99 VAL A C 1
ATOM 733 O O . VAL A 1 99 ? -9.372 0.220 6.400 1.00 93.56 99 VAL A O 1
ATOM 736 N N . VAL A 1 100 ? -10.299 -0.102 4.379 1.00 95.25 100 VAL A N 1
ATOM 737 C CA . VAL A 1 100 ? -9.026 -0.195 3.663 1.00 95.25 100 VAL A CA 1
ATOM 738 C C . VAL A 1 100 ? -8.853 1.012 2.750 1.00 95.25 100 VAL A C 1
ATOM 740 O O . VAL A 1 100 ? -9.648 1.252 1.836 1.00 95.25 100 VAL A O 1
ATOM 743 N N . LEU A 1 101 ? -7.789 1.777 2.978 1.00 95.38 101 LEU A N 1
ATOM 744 C CA . LEU A 1 101 ? -7.348 2.823 2.069 1.00 95.38 101 LEU A CA 1
ATOM 745 C C . LEU A 1 101 ? -6.436 2.213 1.007 1.00 95.38 101 LEU A C 1
ATOM 747 O O . LEU A 1 101 ? -5.249 2.003 1.238 1.00 95.38 101 LEU A O 1
ATOM 751 N N . VAL A 1 102 ? -7.007 1.951 -0.165 1.00 95.31 102 VAL A N 1
ATOM 752 C CA . VAL A 1 102 ? -6.241 1.527 -1.341 1.00 95.31 102 VAL A CA 1
ATOM 753 C C . VAL A 1 102 ? -5.652 2.750 -2.043 1.00 95.31 102 VAL A C 1
ATOM 755 O O . VAL A 1 102 ? -6.411 3.638 -2.457 1.00 95.31 102 VAL A O 1
ATOM 758 N N . GLU A 1 103 ? -4.326 2.779 -2.176 1.00 93.19 103 GLU A N 1
ATOM 759 C CA . GLU A 1 103 ? -3.569 3.801 -2.905 1.00 93.19 103 GLU A CA 1
ATOM 760 C C . GLU A 1 103 ? -3.141 3.268 -4.279 1.00 93.19 103 GLU A C 1
ATOM 762 O O . GLU A 1 103 ? -2.451 2.252 -4.375 1.00 93.19 103 GLU A O 1
ATOM 767 N N . GLY A 1 104 ? -3.568 3.955 -5.338 1.00 90.25 104 GLY A N 1
ATOM 768 C CA . GLY A 1 104 ? -3.174 3.662 -6.713 1.00 90.25 104 GLY A CA 1
ATOM 769 C C . GLY A 1 104 ? -1.740 4.084 -7.042 1.00 90.25 104 GLY A C 1
ATOM 770 O O . GLY A 1 104 ? -1.057 4.736 -6.243 1.00 90.25 104 GLY A O 1
ATOM 771 N N . LEU A 1 105 ? -1.310 3.695 -8.242 1.00 82.75 105 LEU A N 1
ATOM 772 C CA . LEU A 1 105 ? -0.052 4.103 -8.865 1.00 82.75 105 LEU A CA 1
ATOM 773 C C . LEU A 1 105 ? -0.336 5.105 -9.990 1.00 82.75 105 LEU A 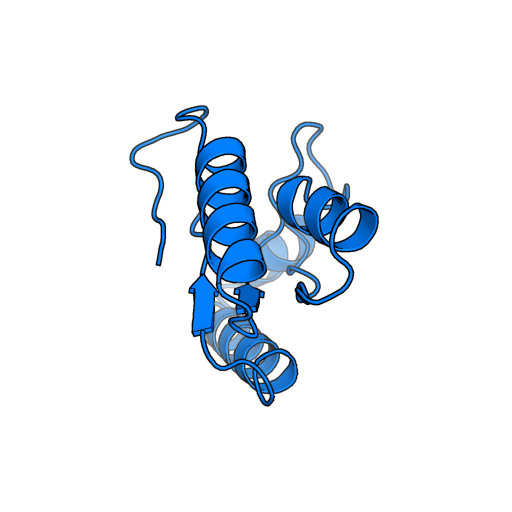C 1
ATOM 775 O O . LEU A 1 105 ? -1.332 4.875 -10.713 1.00 82.75 105 LEU A O 1
#